Protein AF-A0A7W6K875-F1 (afdb_monomer_lite)

InterPro domains:
  IPR010985 Ribbon-helix-helix [SSF47598] (5-44)
  IPR022789 Antitoxin ParD [PF03693] (1-57)
  IPR038296 Antitoxin ParD superfamily [G3DSA:6.10.10.120] (10-82)

Sequence (83 aa):
MARAKTFSLGDNYDGILSDLVKNGRFGTETEAVRAGIRMLADYEIKMRSLRNDIQAADAEIEAGLGKRYINGTDLFNDVMNEG

Organism: NCBI:txid485907

Radius of gyration: 23.49 Å; chains: 1; bounding box: 54×39×53 Å

Structure (mmCIF, N/CA/C/O backbone):
data_AF-A0A7W6K875-F1
#
_entry.id   AF-A0A7W6K875-F1
#
loop_
_atom_site.group_PDB
_atom_site.id
_atom_site.type_symbol
_atom_site.label_atom_id
_atom_site.label_alt_id
_atom_site.label_comp_id
_atom_site.label_asym_id
_atom_site.label_entity_id
_atom_site.label_seq_id
_atom_site.pdbx_PDB_ins_code
_atom_site.Cartn_x
_atom_site.Cartn_y
_atom_site.Cartn_z
_atom_site.occupancy
_atom_site.B_iso_or_equiv
_atom_site.auth_seq_id
_atom_site.auth_comp_id
_atom_site.auth_asym_id
_atom_site.auth_atom_id
_atom_site.pdbx_PDB_model_num
ATOM 1 N N . MET A 1 1 ? -7.077 22.703 11.411 1.00 62.38 1 MET A N 1
ATOM 2 C CA . MET A 1 1 ? -7.802 21.844 12.376 1.00 62.38 1 MET A CA 1
ATOM 3 C C . MET A 1 1 ? -8.281 20.595 11.655 1.00 62.38 1 MET A C 1
ATOM 5 O O . MET A 1 1 ? -8.789 20.727 10.546 1.00 62.38 1 MET A O 1
ATOM 9 N N . ALA A 1 2 ? -8.107 19.408 12.240 1.00 77.81 2 ALA A N 1
ATOM 10 C CA . ALA A 1 2 ? -8.680 18.184 11.680 1.00 77.81 2 ALA A CA 1
ATOM 11 C C . ALA A 1 2 ? -10.217 18.256 11.735 1.00 77.81 2 ALA A C 1
ATOM 13 O O . ALA A 1 2 ? -10.779 18.714 12.729 1.00 77.81 2 ALA A O 1
ATOM 14 N N . ARG A 1 3 ? -10.897 17.840 10.662 1.00 85.25 3 ARG A N 1
ATOM 15 C CA . ARG A 1 3 ? -12.364 17.762 10.619 1.00 85.25 3 ARG A CA 1
ATOM 16 C C . ARG A 1 3 ? -12.799 16.382 11.099 1.00 85.25 3 ARG A C 1
ATOM 18 O O . ARG A 1 3 ? -12.338 15.378 10.562 1.00 85.25 3 ARG A O 1
ATOM 25 N N . ALA A 1 4 ? -13.677 16.339 12.098 1.00 87.25 4 ALA A N 1
ATOM 26 C CA . ALA A 1 4 ? -14.332 15.100 12.493 1.00 87.25 4 ALA A CA 1
ATOM 27 C C . ALA A 1 4 ? -15.273 14.637 11.371 1.00 87.25 4 ALA A C 1
ATOM 29 O O . ALA A 1 4 ? -15.952 15.454 10.744 1.00 87.25 4 ALA A O 1
ATOM 30 N N . LYS A 1 5 ? -15.294 13.330 11.114 1.00 89.50 5 LYS A N 1
ATOM 31 C CA . LYS A 1 5 ? -16.206 12.687 10.169 1.00 89.50 5 LYS A CA 1
ATOM 32 C C . LYS A 1 5 ? -16.870 11.521 10.884 1.00 89.50 5 LYS A C 1
ATOM 34 O O . LYS A 1 5 ? -16.172 10.693 11.460 1.00 89.50 5 LYS A O 1
ATOM 39 N N . THR A 1 6 ? -18.193 11.475 10.814 1.00 91.19 6 THR A N 1
ATOM 40 C CA . THR A 1 6 ? -19.005 10.389 11.365 1.00 91.19 6 THR A CA 1
ATOM 41 C C . THR A 1 6 ? -19.465 9.494 10.224 1.00 91.19 6 THR A C 1
ATOM 43 O O . THR A 1 6 ? -19.849 9.987 9.163 1.00 91.19 6 THR A O 1
ATOM 46 N N . PHE A 1 7 ? -19.404 8.187 10.432 1.00 89.56 7 PHE A N 1
ATOM 47 C CA . PHE A 1 7 ? -19.860 7.159 9.502 1.00 89.56 7 PHE A CA 1
ATOM 48 C C . PHE A 1 7 ? -20.332 5.948 10.313 1.00 89.56 7 PHE A C 1
ATOM 50 O O . PHE A 1 7 ? -19.961 5.804 11.476 1.00 89.56 7 PHE A O 1
ATOM 57 N N . SER A 1 8 ? -21.168 5.107 9.709 1.00 92.12 8 SER A N 1
ATOM 58 C CA . SER A 1 8 ? -21.604 3.838 10.294 1.00 92.12 8 SER A CA 1
ATOM 59 C C . SER A 1 8 ? -20.815 2.703 9.644 1.00 92.12 8 SER A C 1
ATOM 61 O O . SER A 1 8 ? -20.656 2.698 8.423 1.00 92.12 8 SER A O 1
ATOM 63 N N . LEU A 1 9 ? -20.278 1.798 10.461 1.00 88.19 9 LEU A N 1
ATOM 64 C CA . LEU A 1 9 ? -19.449 0.674 10.022 1.00 88.19 9 LEU A CA 1
ATOM 65 C C . LEU A 1 9 ? -20.222 -0.653 10.014 1.00 88.19 9 LEU A C 1
ATOM 67 O O . LEU A 1 9 ? -20.008 -1.474 9.128 1.00 88.19 9 LEU A O 1
ATOM 71 N N . GLY A 1 10 ? -21.152 -0.830 10.954 1.00 93.56 10 GLY A N 1
ATOM 72 C CA . GLY A 1 10 ? -21.918 -2.061 11.137 1.00 93.56 10 GLY A CA 1
ATOM 73 C C . GLY A 1 10 ? -21.186 -3.094 11.999 1.00 93.56 10 GLY A C 1
ATOM 74 O O . GLY A 1 10 ? -19.960 -3.067 12.128 1.00 93.56 10 GLY A O 1
ATOM 75 N N . ASP A 1 11 ? -21.956 -4.036 12.548 1.00 95.19 11 ASP A N 1
ATOM 76 C CA . ASP A 1 11 ? -21.548 -4.920 13.651 1.00 95.19 11 ASP A CA 1
ATOM 77 C C . ASP A 1 11 ? -20.232 -5.679 13.412 1.00 95.19 11 ASP A C 1
ATOM 79 O O . ASP A 1 11 ? -19.428 -5.845 14.328 1.00 95.19 11 ASP A O 1
ATOM 83 N N . ASN A 1 12 ? -19.975 -6.117 12.174 1.00 94.00 12 ASN A N 1
ATOM 84 C CA . ASN A 1 12 ? -18.756 -6.858 11.831 1.00 94.00 12 ASN A CA 1
ATOM 85 C C . ASN A 1 12 ? -17.486 -6.025 12.057 1.00 94.00 12 ASN A C 1
ATOM 87 O O . ASN A 1 12 ? -16.504 -6.510 12.616 1.00 94.00 12 ASN A O 1
ATOM 91 N N . TYR A 1 13 ? -17.494 -4.773 11.604 1.00 94.81 13 TYR A N 1
ATOM 92 C CA . TYR A 1 13 ? -16.345 -3.882 11.735 1.00 94.81 13 TYR A CA 1
ATOM 93 C C . TYR A 1 13 ? -16.218 -3.346 13.160 1.00 94.81 13 TYR A C 1
ATOM 95 O O . TYR A 1 13 ? -15.096 -3.215 13.647 1.00 94.81 13 TYR A O 1
ATOM 103 N N . ASP A 1 14 ? -17.341 -3.113 13.842 1.00 94.38 14 ASP A N 1
ATOM 104 C CA . ASP A 1 14 ? -17.351 -2.733 15.256 1.00 94.38 14 ASP A CA 1
ATOM 105 C C . ASP A 1 14 ? -16.728 -3.840 16.123 1.00 94.38 14 ASP A C 1
ATOM 107 O O . ASP A 1 14 ? -15.884 -3.559 16.974 1.00 94.38 14 ASP A O 1
ATOM 111 N N . GLY A 1 15 ? -17.047 -5.113 15.852 1.00 95.94 15 GLY A N 1
ATOM 112 C CA . GLY A 1 15 ? -16.417 -6.260 16.512 1.00 95.94 15 GLY A CA 1
ATOM 113 C C . GLY A 1 15 ? -14.900 -6.297 16.307 1.00 95.94 15 GLY A C 1
ATOM 114 O O . GLY A 1 15 ? -14.146 -6.388 17.276 1.00 95.94 15 GLY A O 1
ATOM 115 N N . ILE A 1 16 ? -14.442 -6.132 15.061 1.00 96.38 16 ILE A N 1
ATOM 116 C CA . ILE A 1 16 ? -13.008 -6.091 14.729 1.00 96.38 16 ILE A CA 1
ATOM 117 C C . ILE A 1 16 ? -12.299 -4.946 15.466 1.00 96.38 16 ILE A C 1
ATOM 119 O O . ILE A 1 16 ? -11.232 -5.152 16.046 1.00 96.38 16 ILE A O 1
ATOM 123 N N . LEU A 1 17 ? -12.866 -3.736 15.447 1.00 96.38 17 LEU A N 1
ATOM 124 C CA . LEU A 1 17 ? -12.280 -2.570 16.113 1.00 96.38 17 LEU A CA 1
ATOM 125 C C . LEU A 1 17 ? -12.240 -2.754 17.631 1.00 96.38 17 LEU A C 1
ATOM 127 O O . LEU A 1 17 ? -11.214 -2.464 18.250 1.00 96.38 17 LEU A O 1
ATOM 131 N N . SER A 1 18 ? -13.309 -3.300 18.211 1.00 96.19 18 SER A N 1
ATOM 132 C CA . SER A 1 18 ? -13.376 -3.619 19.634 1.00 96.19 18 SER A CA 1
ATOM 133 C C . SER A 1 18 ? -12.284 -4.608 20.034 1.00 96.19 18 SER A C 1
ATOM 135 O O . SER A 1 18 ? -11.583 -4.382 21.020 1.00 96.19 18 SER A O 1
ATOM 137 N N . ASP A 1 19 ? -12.084 -5.672 19.255 1.00 97.75 19 ASP A N 1
ATOM 138 C CA . ASP A 1 19 ? -11.067 -6.688 19.528 1.00 97.75 19 ASP A CA 1
ATOM 139 C C . ASP A 1 19 ? -9.648 -6.123 19.418 1.00 97.75 19 ASP A C 1
ATOM 141 O O . ASP A 1 19 ? -8.809 -6.392 20.279 1.00 97.75 19 ASP A O 1
ATOM 145 N N . LEU A 1 20 ? -9.393 -5.284 18.410 1.00 97.31 20 LEU A N 1
ATOM 146 C CA . LEU A 1 20 ? -8.122 -4.581 18.211 1.00 97.31 20 LEU A CA 1
ATOM 147 C C . LEU A 1 20 ? -7.768 -3.616 19.352 1.00 97.31 20 LEU A C 1
ATOM 149 O O . LEU A 1 20 ? -6.590 -3.368 19.609 1.00 97.31 20 LEU A O 1
ATOM 153 N N . VAL A 1 21 ? -8.764 -3.053 20.031 1.00 97.69 21 VAL A N 1
ATOM 154 C CA . VAL A 1 21 ? -8.533 -2.228 21.223 1.00 97.69 21 VAL A CA 1
ATOM 155 C C . VAL A 1 21 ? -8.380 -3.109 22.464 1.00 97.69 21 VAL A C 1
ATOM 157 O O . VAL A 1 21 ? -7.430 -2.938 23.226 1.00 97.69 21 VAL A O 1
ATOM 160 N N . LYS A 1 22 ? -9.261 -4.098 22.656 1.00 97.44 22 LYS A N 1
ATOM 161 C CA . LYS A 1 22 ? -9.238 -5.015 23.812 1.00 97.44 22 LYS A CA 1
ATOM 162 C C . LYS A 1 22 ? -7.940 -5.808 23.918 1.00 97.44 22 LYS A C 1
ATOM 164 O O . LYS A 1 22 ? -7.463 -6.043 25.024 1.00 97.44 22 LYS A O 1
ATOM 169 N N . ASN A 1 23 ? -7.363 -6.215 22.790 1.00 97.19 23 ASN A N 1
ATOM 170 C CA . ASN A 1 23 ? -6.087 -6.930 22.761 1.00 97.19 23 ASN A CA 1
ATOM 171 C C . ASN A 1 23 ? -4.859 -6.004 22.879 1.00 97.19 23 ASN A C 1
ATOM 173 O O . ASN A 1 23 ? -3.727 -6.485 22.842 1.00 97.19 23 ASN A O 1
ATOM 177 N N . GLY A 1 24 ? -5.066 -4.690 23.019 1.00 95.94 24 GLY A N 1
ATOM 178 C CA . GLY A 1 24 ? -4.010 -3.698 23.204 1.00 95.94 24 GLY A CA 1
ATOM 179 C C . GLY A 1 24 ? -3.246 -3.325 21.933 1.00 95.94 24 GLY A C 1
ATOM 180 O O . GLY A 1 24 ? -2.236 -2.628 22.025 1.00 95.94 24 GLY A O 1
ATOM 181 N N . ARG A 1 25 ? -3.688 -3.759 20.743 1.00 96.12 25 ARG A N 1
ATOM 182 C CA . ARG A 1 25 ? -3.028 -3.401 19.478 1.00 96.12 25 ARG A CA 1
ATOM 183 C C . ARG A 1 25 ? -3.148 -1.909 19.166 1.00 96.12 25 ARG A C 1
ATOM 185 O O . ARG A 1 25 ? -2.222 -1.356 18.575 1.00 96.12 25 ARG A O 1
ATOM 192 N N . PHE A 1 26 ? -4.250 -1.274 19.560 1.00 97.88 26 PHE A N 1
ATOM 193 C CA . PHE A 1 26 ? -4.468 0.171 19.453 1.00 97.88 26 PHE A CA 1
ATOM 194 C C . PHE A 1 26 ? -5.088 0.730 20.735 1.00 97.88 26 PHE A C 1
ATOM 196 O O . PHE A 1 26 ? -5.824 0.031 21.428 1.00 97.88 26 PHE A O 1
ATOM 203 N N . GLY A 1 27 ? -4.834 2.007 21.037 1.00 96.56 27 GLY A N 1
ATOM 204 C CA . GLY A 1 27 ? -5.404 2.661 22.219 1.00 96.56 27 GLY A CA 1
ATOM 205 C C . GLY A 1 27 ? -6.861 3.089 22.032 1.00 96.56 27 GLY A C 1
ATOM 206 O O . GLY A 1 27 ? -7.595 3.226 23.007 1.00 96.56 27 GLY A O 1
ATOM 207 N N . THR A 1 28 ? -7.292 3.309 20.785 1.00 96.94 28 THR A N 1
ATOM 208 C CA . THR A 1 28 ? -8.678 3.665 20.442 1.00 96.94 28 THR A CA 1
ATOM 209 C C . THR A 1 28 ? -9.084 3.103 19.081 1.00 96.94 28 THR A C 1
ATOM 211 O O . THR A 1 28 ? -8.249 2.914 18.195 1.00 96.94 28 THR A O 1
ATOM 214 N N . GLU A 1 29 ? -10.385 2.936 18.858 1.00 95.19 29 GLU A N 1
ATOM 215 C CA . GLU A 1 29 ? -10.924 2.513 17.558 1.00 95.19 29 GLU A CA 1
ATOM 216 C C . GLU A 1 29 ? -10.612 3.532 16.452 1.00 95.19 29 GLU A C 1
ATOM 218 O O . GLU A 1 29 ? -10.269 3.171 15.329 1.00 95.19 29 GLU A O 1
ATOM 223 N N . THR A 1 30 ? -10.637 4.831 16.778 1.00 94.44 30 THR A N 1
ATOM 224 C CA . THR A 1 30 ? -10.261 5.896 15.831 1.00 94.44 30 THR A CA 1
ATOM 225 C C . THR A 1 30 ? -8.803 5.771 15.386 1.00 94.44 30 THR A C 1
ATOM 227 O O . THR A 1 30 ? -8.476 6.064 14.234 1.00 94.44 30 THR A O 1
ATOM 230 N N . GLU A 1 31 ? -7.909 5.350 16.278 1.00 95.94 31 GLU A N 1
ATOM 231 C CA . GLU A 1 31 ? -6.513 5.093 15.933 1.00 95.94 31 GLU A CA 1
ATOM 232 C C . GLU A 1 31 ? -6.382 3.901 14.979 1.00 95.94 31 GLU A C 1
ATOM 234 O O . GLU A 1 31 ? -5.698 4.023 13.959 1.00 95.94 31 GLU A O 1
ATOM 239 N N . ALA A 1 32 ? -7.098 2.807 15.253 1.00 96.31 32 ALA A N 1
ATOM 240 C CA . ALA A 1 32 ? -7.146 1.635 14.383 1.00 96.31 32 ALA A CA 1
ATOM 241 C C . ALA A 1 32 ? -7.675 1.988 12.981 1.00 96.31 32 ALA A C 1
ATOM 243 O O . ALA A 1 32 ? -7.056 1.638 11.974 1.00 96.31 32 ALA A O 1
ATOM 244 N N . VAL A 1 33 ? -8.750 2.780 12.895 1.00 95.38 33 VAL A N 1
ATOM 245 C CA . VAL A 1 33 ? -9.283 3.278 11.615 1.00 95.38 33 VAL A CA 1
ATOM 246 C C . VAL A 1 33 ? -8.242 4.113 10.868 1.00 95.38 33 VAL A C 1
ATOM 248 O O . VAL A 1 33 ? -8.019 3.908 9.675 1.00 95.38 33 VAL A O 1
ATOM 251 N N . ARG A 1 34 ? -7.554 5.039 11.550 1.00 95.25 34 ARG A N 1
ATOM 252 C CA . ARG A 1 34 ? -6.492 5.843 10.920 1.00 95.25 34 ARG A CA 1
ATOM 253 C C . ARG A 1 34 ? -5.353 4.969 10.408 1.00 95.25 34 ARG A C 1
ATOM 255 O O . ARG A 1 34 ? -4.829 5.251 9.335 1.00 95.25 34 ARG A O 1
ATOM 262 N N . ALA A 1 35 ? -4.963 3.936 11.151 1.00 96.94 35 ALA A N 1
ATOM 263 C CA . ALA A 1 35 ? -3.948 2.988 10.708 1.00 96.94 35 ALA A CA 1
ATOM 264 C C . ALA A 1 35 ? -4.391 2.237 9.442 1.00 96.94 35 ALA A C 1
ATOM 266 O O . ALA A 1 35 ? -3.618 2.163 8.489 1.00 96.94 35 ALA A O 1
ATOM 267 N N . GLY A 1 36 ? -5.647 1.783 9.385 1.00 95.62 36 GLY A N 1
ATOM 268 C CA . GLY A 1 36 ? -6.220 1.157 8.191 1.00 95.62 36 GLY A CA 1
ATOM 269 C C . GLY A 1 36 ? -6.212 2.080 6.968 1.00 95.62 36 GLY A C 1
ATOM 270 O O . GLY A 1 36 ? -5.776 1.675 5.893 1.00 95.62 36 GLY A O 1
ATOM 271 N N . ILE A 1 37 ? -6.605 3.346 7.136 1.00 96.12 37 ILE A N 1
ATOM 272 C CA . ILE A 1 37 ? -6.594 4.334 6.043 1.00 96.12 37 ILE A CA 1
ATOM 273 C C . ILE A 1 37 ? -5.166 4.612 5.553 1.00 96.12 37 ILE A C 1
ATOM 275 O O . ILE A 1 37 ? -4.946 4.692 4.347 1.00 96.12 37 ILE A O 1
ATOM 279 N N . ARG A 1 38 ? -4.185 4.735 6.460 1.00 96.94 38 ARG A N 1
ATOM 280 C CA . ARG A 1 38 ? -2.773 4.907 6.071 1.00 96.94 38 ARG A CA 1
ATOM 281 C C . ARG A 1 38 ? -2.271 3.716 5.261 1.00 96.94 38 ARG A C 1
ATOM 283 O O . ARG A 1 38 ? -1.667 3.915 4.218 1.00 96.94 38 ARG A O 1
ATOM 290 N N . MET A 1 39 ? -2.588 2.497 5.697 1.00 97.75 39 MET A N 1
ATOM 291 C CA . MET A 1 39 ? -2.204 1.280 4.982 1.00 97.75 39 MET A CA 1
ATOM 292 C C . MET A 1 39 ? -2.799 1.230 3.568 1.00 97.75 39 MET A C 1
ATOM 294 O O . MET A 1 39 ? -2.097 0.870 2.624 1.00 97.75 39 MET A O 1
ATOM 298 N N . LEU A 1 40 ? -4.070 1.619 3.409 1.00 98.06 40 LEU A N 1
ATOM 299 C CA . LEU A 1 40 ? -4.705 1.717 2.094 1.00 98.06 40 LEU A CA 1
ATOM 300 C C . LEU A 1 40 ? -4.004 2.759 1.211 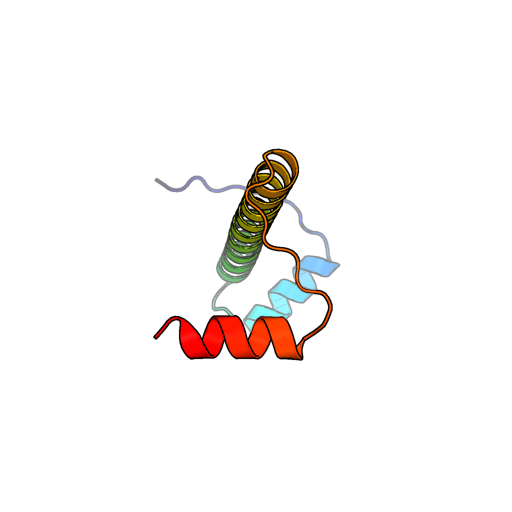1.00 98.06 40 LEU A C 1
ATOM 302 O O . LEU A 1 40 ? -3.674 2.462 0.066 1.00 98.06 40 LEU A O 1
ATOM 306 N N . ALA A 1 41 ? -3.724 3.947 1.75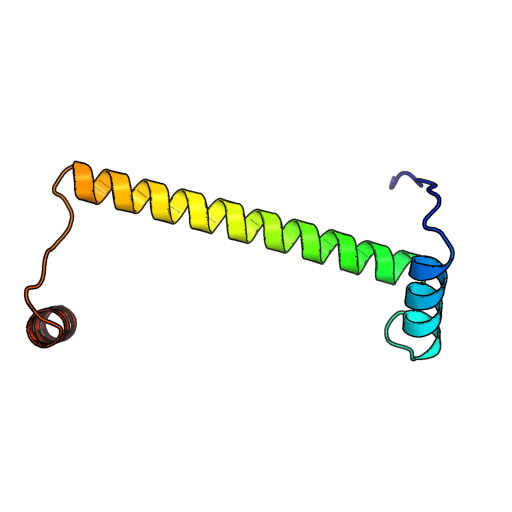0 1.00 97.75 41 ALA A N 1
ATOM 307 C CA . ALA A 1 41 ? -3.033 5.002 1.014 1.00 97.75 41 ALA A CA 1
ATOM 308 C C . ALA A 1 41 ? -1.625 4.568 0.566 1.00 97.75 41 ALA A C 1
ATOM 310 O O . ALA A 1 41 ? -1.253 4.769 -0.591 1.00 97.75 41 ALA A O 1
ATOM 311 N N . ASP A 1 42 ? -0.861 3.917 1.447 1.00 98.25 42 ASP A N 1
ATOM 312 C CA . ASP A 1 42 ? 0.473 3.399 1.129 1.00 98.25 42 ASP A CA 1
ATOM 313 C C . ASP A 1 42 ? 0.416 2.331 0.031 1.00 98.25 42 ASP A C 1
ATOM 315 O O . ASP A 1 42 ? 1.255 2.310 -0.875 1.00 98.25 42 ASP A O 1
ATOM 319 N N . TYR A 1 43 ? -0.582 1.446 0.088 1.00 98.31 43 TYR A N 1
ATOM 320 C CA . TYR A 1 43 ? -0.812 0.441 -0.944 1.00 98.31 43 TYR A CA 1
ATOM 321 C C . TYR A 1 43 ? -1.127 1.083 -2.301 1.00 98.31 43 TYR A C 1
ATOM 323 O O . TYR A 1 43 ? -0.517 0.718 -3.306 1.00 98.31 43 TYR A O 1
ATOM 331 N N . GLU A 1 44 ? -2.017 2.077 -2.342 1.00 98.38 44 GLU A N 1
ATOM 332 C CA . GLU A 1 44 ? -2.359 2.787 -3.579 1.00 98.38 44 GLU A CA 1
ATOM 333 C C . GLU A 1 44 ? -1.156 3.515 -4.188 1.00 98.38 44 GLU A C 1
ATOM 335 O O . GLU A 1 44 ? -0.966 3.476 -5.407 1.00 98.38 44 GLU A O 1
ATOM 340 N N . ILE A 1 45 ? -0.309 4.136 -3.360 1.00 98.19 45 ILE A N 1
ATOM 341 C CA . ILE A 1 45 ? 0.931 4.780 -3.813 1.00 98.19 45 ILE A CA 1
ATOM 342 C C . ILE A 1 45 ? 1.866 3.748 -4.449 1.00 98.19 45 ILE A C 1
ATOM 344 O O . ILE A 1 45 ? 2.334 3.964 -5.568 1.00 98.19 45 ILE A O 1
ATOM 348 N N . LYS A 1 46 ? 2.099 2.614 -3.776 1.00 98.06 46 LYS A N 1
ATOM 349 C CA . LYS A 1 46 ? 2.957 1.535 -4.291 1.00 98.06 46 LYS A CA 1
ATOM 350 C C . LYS A 1 46 ? 2.427 0.965 -5.603 1.00 98.06 46 LYS A C 1
ATOM 352 O O . LYS A 1 46 ? 3.192 0.794 -6.544 1.00 98.06 46 LYS A O 1
ATOM 357 N N . MET A 1 47 ? 1.122 0.717 -5.691 1.00 98.50 47 MET A N 1
ATOM 358 C CA . MET A 1 47 ? 0.494 0.201 -6.911 1.00 98.50 47 MET A CA 1
ATOM 359 C C . MET A 1 47 ? 0.546 1.194 -8.065 1.00 98.50 47 MET A C 1
ATOM 361 O O . MET A 1 47 ? 0.728 0.786 -9.209 1.00 98.50 47 MET A O 1
ATOM 365 N N . ARG A 1 48 ? 0.399 2.494 -7.796 1.00 98.44 48 ARG A N 1
ATOM 366 C CA . ARG A 1 48 ? 0.563 3.520 -8.828 1.00 98.44 48 ARG A CA 1
ATOM 367 C C . ARG A 1 48 ? 2.008 3.594 -9.316 1.00 98.44 48 ARG A C 1
ATOM 369 O O . ARG A 1 48 ? 2.204 3.636 -10.521 1.00 98.44 48 ARG A O 1
ATOM 376 N N . SER A 1 49 ? 2.985 3.567 -8.406 1.00 98.25 49 SER A N 1
ATOM 377 C CA . SER A 1 49 ? 4.408 3.544 -8.778 1.00 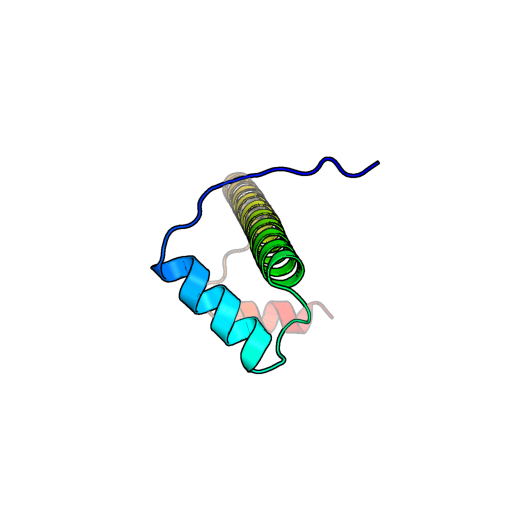98.25 49 SER A CA 1
ATOM 378 C C . SER A 1 49 ? 4.716 2.344 -9.661 1.00 98.25 49 SER A C 1
ATOM 380 O O . SER A 1 49 ? 5.176 2.523 -10.777 1.00 98.25 49 SER A O 1
ATOM 382 N N . LEU A 1 50 ? 4.333 1.141 -9.222 1.00 98.38 50 LEU A N 1
ATOM 383 C CA . LEU A 1 50 ? 4.578 -0.086 -9.974 1.00 98.38 50 LEU A CA 1
ATOM 384 C C . LEU A 1 50 ? 3.971 -0.041 -11.382 1.00 98.38 50 LEU A C 1
ATOM 386 O O . LEU A 1 50 ? 4.606 -0.462 -12.341 1.00 98.38 50 LEU A O 1
ATOM 390 N N . ARG A 1 51 ? 2.744 0.476 -11.522 1.00 98.38 51 ARG A N 1
ATOM 391 C CA . ARG A 1 51 ? 2.114 0.627 -12.843 1.00 98.38 51 ARG A CA 1
ATOM 392 C C . ARG A 1 51 ? 2.875 1.604 -13.732 1.00 98.38 51 ARG A C 1
ATOM 394 O O . ARG A 1 51 ? 3.018 1.324 -14.915 1.00 98.38 51 ARG A O 1
ATOM 401 N N . ASN A 1 52 ? 3.352 2.714 -13.176 1.00 98.38 52 ASN A N 1
ATOM 402 C CA . ASN A 1 52 ? 4.150 3.678 -13.925 1.00 98.38 52 ASN A CA 1
ATOM 403 C C . ASN A 1 52 ? 5.494 3.074 -14.354 1.00 98.38 52 ASN A C 1
ATOM 405 O O . ASN A 1 52 ? 5.893 3.266 -15.496 1.00 98.38 52 ASN A O 1
ATOM 409 N N . ASP A 1 53 ? 6.153 2.318 -13.473 1.00 98.31 53 ASP A N 1
ATOM 410 C CA . ASP A 1 53 ? 7.435 1.667 -13.764 1.00 98.31 53 ASP A CA 1
ATOM 411 C C . ASP A 1 53 ? 7.284 0.624 -14.883 1.00 98.31 53 ASP A C 1
ATOM 413 O O . ASP A 1 53 ? 8.092 0.585 -15.808 1.00 98.31 53 ASP A O 1
ATOM 417 N N . ILE A 1 54 ? 6.204 -0.169 -14.854 1.00 98.06 54 ILE A N 1
ATOM 418 C CA . ILE A 1 54 ? 5.873 -1.117 -15.930 1.00 98.06 54 ILE A CA 1
ATOM 419 C C . ILE A 1 54 ? 5.612 -0.376 -17.245 1.00 98.06 54 ILE A C 1
ATOM 421 O O . ILE A 1 54 ? 6.182 -0.737 -18.266 1.00 98.06 54 ILE A O 1
ATOM 425 N N . GLN A 1 55 ? 4.800 0.686 -17.227 1.00 98.19 55 GLN A N 1
ATOM 426 C CA . GLN A 1 55 ? 4.510 1.470 -18.433 1.00 98.19 55 GLN A CA 1
ATOM 427 C C . GLN A 1 55 ? 5.763 2.120 -19.028 1.00 98.19 55 GLN A C 1
ATOM 429 O O . GLN A 1 55 ? 5.899 2.182 -20.248 1.00 98.19 55 GLN A O 1
ATOM 434 N N . ALA A 1 56 ? 6.675 2.603 -18.181 1.00 97.38 56 ALA A N 1
ATOM 435 C CA . ALA A 1 56 ? 7.950 3.150 -18.622 1.00 97.38 56 ALA A CA 1
ATOM 436 C C . ALA A 1 56 ? 8.818 2.070 -19.285 1.00 97.38 56 ALA A C 1
ATOM 438 O O . ALA A 1 56 ? 9.312 2.286 -20.389 1.00 97.38 56 ALA A O 1
ATOM 439 N N . ALA A 1 57 ? 8.937 0.893 -18.661 1.00 96.31 57 ALA A N 1
ATOM 440 C CA . ALA A 1 57 ? 9.686 -0.230 -19.220 1.00 96.31 57 ALA A CA 1
ATOM 441 C C . ALA A 1 57 ? 9.092 -0.730 -20.550 1.00 96.31 57 ALA A C 1
ATOM 443 O O . ALA A 1 57 ? 9.835 -0.986 -21.496 1.00 96.31 57 ALA A O 1
ATOM 444 N N . ASP A 1 58 ? 7.764 -0.823 -20.659 1.00 96.50 58 ASP A N 1
ATOM 445 C CA . ASP A 1 58 ? 7.088 -1.206 -21.904 1.00 96.50 58 ASP A CA 1
ATOM 446 C C . ASP A 1 58 ? 7.405 -0.210 -23.033 1.00 96.50 58 ASP A C 1
ATOM 448 O O . ASP A 1 58 ? 7.757 -0.619 -24.140 1.00 96.50 58 ASP A O 1
ATOM 452 N N . ALA A 1 59 ? 7.378 1.096 -22.742 1.00 96.69 59 ALA A N 1
ATOM 453 C CA . ALA A 1 59 ? 7.731 2.134 -23.710 1.00 96.69 59 ALA A CA 1
ATOM 454 C C . ALA A 1 59 ? 9.208 2.065 -24.147 1.00 96.69 59 ALA A C 1
ATOM 456 O O . ALA A 1 59 ? 9.514 2.274 -25.322 1.00 96.69 59 ALA A O 1
ATOM 457 N N . GLU A 1 60 ? 10.132 1.745 -23.236 1.00 96.38 60 GLU A N 1
ATOM 458 C CA . GLU A 1 60 ? 11.547 1.524 -23.566 1.00 96.38 60 GLU A CA 1
ATOM 459 C C . GLU A 1 60 ? 11.740 0.307 -24.479 1.00 96.38 60 GLU A C 1
ATOM 461 O O . GLU A 1 60 ? 12.513 0.361 -25.441 1.00 96.38 60 GLU A O 1
ATOM 466 N N . ILE A 1 61 ? 11.015 -0.784 -24.219 1.00 94.75 61 ILE A N 1
ATOM 467 C CA . ILE A 1 61 ? 11.039 -1.986 -25.059 1.00 94.75 61 ILE A CA 1
ATOM 468 C C . ILE A 1 61 ? 10.496 -1.672 -26.458 1.00 94.75 61 ILE A C 1
ATOM 470 O O . ILE A 1 61 ? 11.133 -2.041 -27.446 1.00 94.75 61 ILE A O 1
ATOM 474 N N . GLU A 1 62 ? 9.367 -0.966 -26.561 1.00 94.81 62 GLU A N 1
ATOM 475 C CA . GLU A 1 62 ? 8.784 -0.544 -27.843 1.00 94.81 62 GLU A CA 1
ATOM 476 C C . GLU A 1 62 ? 9.707 0.399 -28.625 1.00 94.81 62 GLU A C 1
ATOM 478 O O . GLU A 1 62 ? 9.813 0.292 -29.848 1.00 94.81 62 GLU A O 1
ATOM 483 N N . ALA A 1 63 ? 10.435 1.276 -27.930 1.00 96.56 63 ALA A N 1
ATOM 484 C CA . ALA A 1 63 ? 11.449 2.148 -28.519 1.00 96.56 63 ALA A CA 1
ATOM 485 C C . ALA A 1 63 ? 12.737 1.406 -28.934 1.00 96.56 63 ALA A C 1
ATOM 487 O O . ALA A 1 63 ? 13.640 2.019 -29.505 1.00 96.56 63 ALA A O 1
ATOM 488 N N . GLY A 1 64 ? 12.843 0.102 -28.660 1.00 95.00 64 GLY A N 1
ATOM 489 C CA . GLY A 1 64 ? 14.016 -0.711 -28.982 1.00 95.00 64 GLY A CA 1
ATOM 490 C C . GLY A 1 64 ? 15.209 -0.487 -28.049 1.00 95.00 64 GLY A C 1
ATOM 491 O O . GLY A 1 64 ? 16.325 -0.861 -28.399 1.00 95.00 64 GLY A O 1
ATOM 492 N N . LEU A 1 65 ? 14.990 0.112 -26.874 1.00 93.19 65 LEU A N 1
ATOM 493 C CA . LEU A 1 65 ? 16.021 0.335 -25.854 1.00 93.19 65 LEU A CA 1
ATOM 494 C C . LEU A 1 65 ? 16.250 -0.904 -24.968 1.00 93.19 65 LEU A C 1
ATOM 496 O O . LEU A 1 65 ? 17.248 -0.981 -24.257 1.00 93.19 65 LEU A O 1
ATOM 500 N N . GLY A 1 66 ? 15.347 -1.888 -25.020 1.00 88.06 66 GLY A N 1
ATOM 501 C CA . GLY A 1 66 ? 15.459 -3.130 -24.255 1.00 88.06 66 GLY A CA 1
ATOM 502 C C . GLY A 1 66 ? 16.569 -4.063 -24.758 1.00 88.06 66 GLY A C 1
ATOM 503 O O . GLY A 1 66 ? 16.749 -4.260 -25.961 1.00 88.06 66 GLY A O 1
ATOM 504 N N . LYS A 1 67 ? 17.276 -4.716 -23.829 1.00 90.44 67 LYS A N 1
ATOM 505 C CA . LYS A 1 67 ? 18.291 -5.737 -24.133 1.00 90.44 67 LYS A CA 1
ATOM 506 C C . LYS A 1 67 ? 17.686 -7.136 -24.019 1.00 90.44 67 LYS A C 1
ATOM 508 O O . LYS A 1 67 ? 17.141 -7.516 -22.985 1.00 90.44 67 LYS A O 1
ATOM 513 N N . ARG A 1 68 ? 17.757 -7.914 -25.101 1.00 89.69 68 ARG A N 1
ATOM 514 C CA . ARG A 1 68 ? 17.276 -9.303 -25.144 1.00 89.69 68 ARG A CA 1
ATOM 515 C C . ARG A 1 68 ? 18.431 -10.260 -24.875 1.00 89.69 68 ARG A C 1
ATOM 517 O O . ARG A 1 68 ? 19.433 -10.217 -25.581 1.00 89.69 68 ARG A O 1
ATOM 524 N N . TYR A 1 69 ? 18.226 -11.188 -23.947 1.00 92.50 69 TYR A N 1
ATOM 525 C CA . TYR A 1 69 ? 19.138 -12.303 -23.693 1.00 92.50 69 TYR A CA 1
ATOM 526 C C . TYR A 1 69 ? 18.488 -13.614 -24.127 1.00 92.50 69 TYR A C 1
ATOM 528 O O . TYR A 1 69 ? 17.277 -13.793 -23.987 1.00 92.50 69 TYR A O 1
ATOM 536 N N . ILE A 1 70 ? 19.283 -14.525 -24.685 1.00 92.75 70 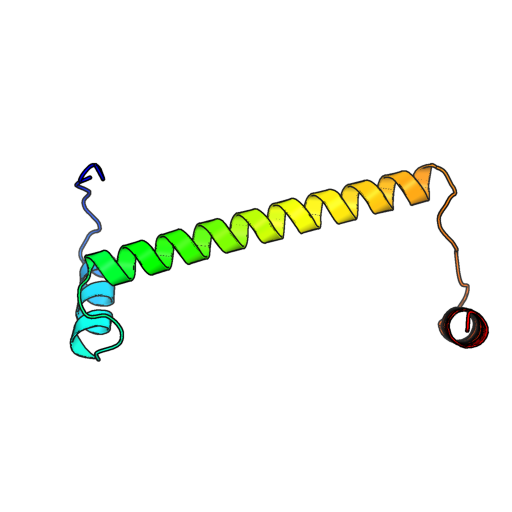ILE A N 1
ATOM 537 C CA . ILE A 1 70 ? 18.799 -15.822 -25.178 1.00 92.75 70 ILE A CA 1
ATOM 538 C C . ILE A 1 70 ? 18.600 -16.792 -24.008 1.00 92.75 70 ILE A C 1
ATOM 540 O O . ILE A 1 70 ? 17.700 -17.630 -24.036 1.00 92.75 70 ILE A O 1
ATOM 544 N N . ASN A 1 71 ? 19.425 -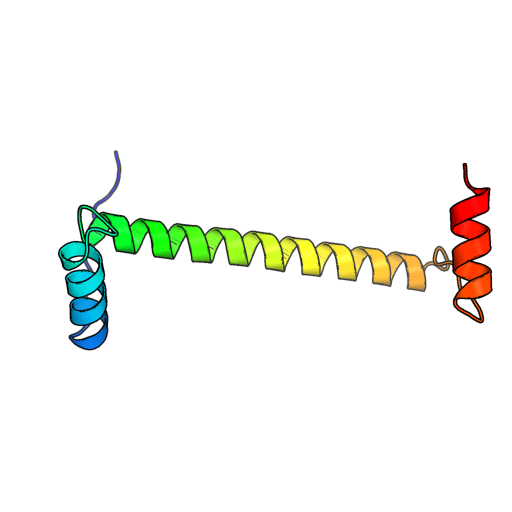16.671 -22.968 1.00 94.25 71 ASN A N 1
ATOM 545 C CA . ASN A 1 71 ? 19.375 -17.500 -21.773 1.00 94.25 71 ASN A CA 1
ATOM 546 C C . ASN A 1 71 ? 19.848 -16.715 -20.532 1.00 94.25 71 ASN A C 1
ATOM 548 O O . ASN A 1 71 ? 20.387 -15.611 -20.632 1.00 94.25 71 ASN A O 1
ATOM 552 N N . GLY A 1 72 ? 19.643 -17.297 -19.347 1.00 92.00 72 GLY A N 1
ATOM 553 C CA . GLY A 1 72 ? 20.041 -16.673 -18.082 1.00 92.00 72 GLY A CA 1
ATOM 554 C C . GLY A 1 72 ? 21.557 -16.567 -17.877 1.00 92.00 72 GLY A C 1
ATOM 555 O O . GLY A 1 72 ? 21.996 -15.702 -17.128 1.00 92.00 72 GLY A O 1
ATOM 556 N N . THR A 1 73 ? 22.361 -17.403 -18.541 1.00 94.44 73 THR A N 1
ATOM 557 C CA . THR A 1 73 ? 23.830 -17.342 -18.474 1.00 94.44 73 THR A CA 1
ATOM 558 C C . THR A 1 73 ? 24.363 -16.103 -19.189 1.00 94.44 73 THR A C 1
ATOM 560 O O . THR A 1 73 ? 25.248 -15.440 -18.659 1.00 94.44 73 THR A O 1
ATOM 563 N N . ASP A 1 74 ? 23.787 -15.744 -20.338 1.00 93.62 74 ASP A N 1
ATOM 564 C CA . ASP A 1 74 ? 24.148 -14.530 -21.076 1.00 93.62 74 ASP A CA 1
ATOM 565 C C . ASP A 1 74 ? 23.833 -13.276 -20.252 1.00 93.62 74 ASP A C 1
ATOM 567 O O . ASP A 1 74 ? 24.674 -12.389 -20.145 1.00 93.62 74 ASP A O 1
ATOM 571 N N . LEU A 1 75 ? 22.654 -13.236 -19.615 1.00 93.44 75 LEU A N 1
ATOM 572 C CA . LEU A 1 75 ? 22.273 -12.159 -18.694 1.00 93.44 75 LEU A CA 1
ATOM 573 C C . LEU A 1 75 ? 23.236 -12.075 -17.504 1.00 93.44 75 LEU A C 1
ATOM 575 O O . LEU A 1 75 ? 23.707 -10.997 -17.161 1.00 93.44 75 LEU A O 1
ATOM 579 N N . PHE A 1 76 ? 23.529 -13.210 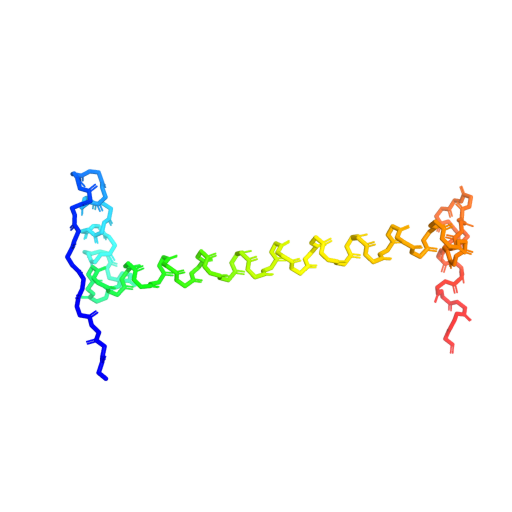-16.870 1.00 93.25 76 PHE A N 1
ATOM 580 C CA . PHE A 1 76 ? 24.420 -13.259 -15.714 1.00 93.25 76 PHE A CA 1
ATOM 581 C C . PHE A 1 76 ? 25.827 -12.759 -16.053 1.00 93.25 76 PHE A C 1
ATOM 583 O O . PHE A 1 76 ? 26.378 -11.945 -15.318 1.00 93.25 76 PHE A O 1
ATOM 590 N N . ASN A 1 77 ? 26.396 -13.227 -17.165 1.00 93.81 77 ASN A N 1
ATOM 591 C CA . ASN A 1 77 ? 27.723 -12.811 -17.608 1.00 93.81 77 ASN A CA 1
ATOM 592 C C . ASN A 1 77 ? 27.764 -11.312 -17.903 1.00 93.81 77 ASN A C 1
ATOM 594 O O . ASN A 1 77 ? 28.735 -10.653 -17.561 1.00 93.81 77 ASN A O 1
ATOM 598 N N . ASP A 1 78 ? 26.721 -10.774 -18.524 1.00 92.56 78 ASP A N 1
ATOM 599 C CA . ASP A 1 78 ? 26.622 -9.351 -18.818 1.00 92.56 78 ASP A CA 1
ATOM 600 C C . ASP A 1 78 ? 26.594 -8.503 -17.537 1.00 92.56 78 ASP A C 1
ATOM 602 O O . ASP A 1 78 ? 27.450 -7.645 -17.359 1.00 92.56 78 ASP A O 1
ATOM 606 N N . VAL A 1 79 ? 25.718 -8.837 -16.582 1.00 92.31 79 VAL A N 1
ATOM 607 C CA . VAL A 1 79 ? 25.615 -8.136 -15.288 1.00 92.31 79 VAL A CA 1
ATOM 608 C C . VAL A 1 79 ? 26.911 -8.227 -14.475 1.00 92.31 79 VAL A C 1
ATOM 610 O O . VAL A 1 79 ? 27.298 -7.268 -13.814 1.00 92.31 79 VAL A O 1
ATOM 613 N N . MET A 1 80 ? 27.594 -9.374 -14.506 1.00 92.44 80 MET A N 1
ATOM 614 C CA . MET A 1 80 ? 28.841 -9.577 -13.759 1.00 92.44 80 MET A CA 1
ATOM 615 C C . MET A 1 80 ? 30.060 -8.900 -14.394 1.00 92.44 80 MET A C 1
ATOM 617 O O . MET A 1 80 ? 31.033 -8.648 -13.689 1.00 92.44 80 MET A O 1
ATOM 621 N N . ASN A 1 81 ? 30.022 -8.618 -15.698 1.00 86.69 81 ASN A N 1
ATOM 622 C CA . ASN A 1 81 ? 31.105 -7.950 -16.424 1.00 86.69 81 ASN A CA 1
ATOM 623 C C . ASN A 1 81 ? 30.902 -6.425 -16.543 1.00 86.69 81 ASN A C 1
ATOM 625 O O . ASN A 1 81 ? 31.783 -5.744 -17.062 1.00 86.69 81 ASN A O 1
ATOM 629 N N . GLU A 1 82 ? 29.766 -5.885 -16.087 1.00 75.38 82 GLU A N 1
ATOM 630 C CA . GLU A 1 82 ? 29.480 -4.439 -16.046 1.00 75.38 82 GLU A CA 1
ATOM 631 C C . GLU A 1 82 ? 30.116 -3.706 -14.835 1.00 75.38 82 GLU A C 1
ATOM 633 O O . GLU A 1 82 ? 29.891 -2.506 -14.665 1.00 75.38 82 GLU A O 1
ATOM 638 N N . GLY A 1 83 ? 30.929 -4.390 -14.013 1.00 54.28 83 GLY A N 1
ATOM 639 C CA . GLY A 1 83 ? 31.694 -3.816 -12.888 1.00 54.28 83 GLY A CA 1
ATOM 640 C C . GLY A 1 83 ? 33.198 -3.771 -13.131 1.00 54.28 83 GLY A C 1
ATOM 641 O O . GLY A 1 83 ? 33.827 -2.799 -12.653 1.00 54.28 83 GLY A O 1
#

Secondary structure (DSSP, 8-state):
-PPP------HHHHHHHHHHHHTTS-SSHHHHHHHHHHHHHHHHHHHHHHHHHHHHHHHHHHTT-PPP-SSHHHHHHHHHH--

Foldseek 3Di:
DDDDDDDDDDDVLVVVLVVCCVVPVDVHSVVVVVVVVVVVVVVVVVVVVVVVVVVVVVVCVVVVVDDDDPDVVRVVVVVVVVD

pLDDT: mean 93.71, std 6.97, range [54.28, 98.5]